Protein AF-X1TJB2-F1 (afdb_monomer)

InterPro domains:
  IPR051085 Membrane-bound O-acyltransferase [PTHR13285] (2-138)

Solvent-accessible surface area (backbone atoms only — not comparable to full-atom values): 8276 Å² total; per-residue (Å²): 111,56,68,58,55,42,52,51,40,52,48,52,48,40,58,58,72,34,40,65,59,53,42,51,53,47,23,71,74,69,75,48,92,70,76,68,69,23,63,68,36,50,52,46,24,73,75,68,74,45,88,62,74,28,72,55,72,82,63,65,88,52,53,68,53,42,38,53,45,52,42,47,36,48,51,33,38,73,71,66,65,23,81,80,73,93,47,70,65,62,46,49,47,67,61,63,41,58,76,49,62,76,80,42,74,90,72,54,48,60,67,50,56,60,57,75,75,46,81,91,79,83,53,75,64,59,52,53,50,51,51,50,52,52,56,61,72,75,107

pLDDT: mean 84.91, std 7.72, range [53.59, 96.31]

Sequence (139 aa):
MVALSVTINLGVLSYFKYAYFFTDLFNQTFRADLEVVNFLALWSNNVSGSHFDASVIFLPVGISFFTFQTISYAVDVYRGKCKPVRNIIDFGFYVSFFPQLVAGPIVRASEFVPQLYAKYSLTREEFGFALWMIMKGLF

Secondary structure (DSSP, 8-state):
-HHHHHHHHHHHHIIIIIHHHHHHHHHHHHT--PPP--HHHHHHHHHH------SS----TTHHHHHHHHHHHHHHHHTTSSPPPSSHHHHHHHHT-HHHHHH-----HHHHHHHHHSPP---HHHHHHHHHHHHHHH-

Radius of gyration: 20.38 Å; Cα contacts (8 Å, |Δi|>4): 103; chains: 1; bounding box: 41×36×58 Å

Structure (mmCIF, N/CA/C/O backbone):
data_AF-X1TJB2-F1
#
_entry.id   AF-X1TJB2-F1
#
loop_
_atom_site.group_PDB
_atom_site.id
_atom_site.type_symbol
_atom_site.label_atom_id
_atom_site.label_alt_id
_atom_site.label_comp_id
_atom_site.label_asym_id
_atom_site.label_entity_id
_atom_site.label_seq_id
_atom_site.pdbx_PDB_ins_code
_atom_site.Cartn_x
_atom_site.Cartn_y
_atom_site.Cartn_z
_atom_site.occupancy
_atom_site.B_iso_or_equiv
_atom_site.auth_seq_id
_atom_site.auth_comp_id
_atom_site.auth_asym_id
_atom_site.auth_atom_id
_atom_site.pdbx_PDB_model_num
ATOM 1 N N . MET A 1 1 ? -14.457 -0.169 -12.463 1.00 78.25 1 MET A N 1
ATOM 2 C CA . MET A 1 1 ? -13.444 0.646 -11.750 1.00 78.25 1 MET A CA 1
ATOM 3 C C . MET A 1 1 ? -12.472 -0.190 -10.918 1.00 78.25 1 MET A C 1
ATOM 5 O O . MET A 1 1 ? -11.281 0.057 -11.024 1.00 78.25 1 MET A O 1
ATOM 9 N N . VAL A 1 2 ? -12.907 -1.209 -10.162 1.00 85.12 2 VAL A N 1
ATOM 10 C CA . VAL A 1 2 ? -11.970 -2.035 -9.365 1.00 85.12 2 VAL A CA 1
ATOM 11 C C . VAL A 1 2 ? -10.949 -2.794 -10.200 1.00 85.12 2 VAL A C 1
ATOM 13 O O . VAL A 1 2 ? -9.780 -2.759 -9.854 1.00 85.12 2 VAL A O 1
ATOM 16 N N . ALA A 1 3 ? -11.350 -3.407 -11.319 1.00 85.31 3 ALA A N 1
ATOM 17 C CA . ALA A 1 3 ? -10.402 -4.091 -12.201 1.00 85.31 3 ALA A CA 1
ATOM 18 C C . ALA A 1 3 ? -9.245 -3.167 -12.622 1.00 85.31 3 ALA A C 1
ATOM 20 O O . ALA A 1 3 ? -8.093 -3.547 -12.493 1.00 85.31 3 ALA A O 1
ATOM 21 N N . LEU A 1 4 ? -9.545 -1.917 -12.997 1.00 88.06 4 LEU A N 1
ATOM 22 C CA . LEU A 1 4 ? -8.534 -0.904 -13.311 1.00 88.06 4 LEU A CA 1
ATOM 23 C C . LEU A 1 4 ? -7.617 -0.613 -12.110 1.00 88.06 4 LEU A C 1
ATOM 25 O O . LEU A 1 4 ? -6.402 -0.596 -12.265 1.00 88.06 4 LEU A O 1
ATOM 29 N N . SER A 1 5 ? -8.184 -0.424 -10.913 1.00 87.44 5 SER A N 1
ATOM 30 C CA . SER A 1 5 ? -7.406 -0.193 -9.687 1.00 87.44 5 SER A CA 1
ATOM 31 C C . SER A 1 5 ? -6.468 -1.362 -9.373 1.00 87.44 5 SER A C 1
ATOM 33 O O . SER A 1 5 ? -5.300 -1.142 -9.051 1.00 87.44 5 SER A O 1
ATOM 35 N N . VAL A 1 6 ? -6.947 -2.598 -9.522 1.00 89.69 6 VAL A N 1
ATOM 36 C CA . VAL A 1 6 ? -6.142 -3.808 -9.324 1.00 89.69 6 VAL A CA 1
ATOM 37 C C . VAL A 1 6 ? -5.039 -3.896 -10.374 1.00 89.69 6 VAL A C 1
ATOM 39 O O . VAL A 1 6 ? -3.885 -4.096 -10.006 1.00 89.69 6 VAL A O 1
ATOM 42 N N . THR A 1 7 ? -5.353 -3.675 -11.652 1.00 92.06 7 THR A N 1
ATOM 43 C CA . THR A 1 7 ? -4.363 -3.689 -12.738 1.00 92.06 7 THR A CA 1
ATOM 44 C C . THR A 1 7 ? -3.266 -2.649 -12.519 1.00 92.06 7 THR A C 1
ATOM 46 O O . THR A 1 7 ? -2.092 -2.976 -12.662 1.00 92.06 7 THR A O 1
ATOM 49 N N . ILE A 1 8 ? -3.617 -1.425 -12.113 1.00 89.81 8 ILE A N 1
ATOM 50 C CA . ILE A 1 8 ? -2.636 -0.371 -11.813 1.00 89.81 8 ILE A CA 1
ATOM 51 C C . ILE A 1 8 ? -1.730 -0.793 -10.651 1.00 89.81 8 ILE A C 1
ATOM 53 O O . ILE A 1 8 ? -0.511 -0.710 -10.762 1.00 89.81 8 ILE A O 1
ATOM 57 N N . ASN A 1 9 ? -2.308 -1.292 -9.556 1.00 88.62 9 ASN A N 1
ATOM 58 C CA . ASN A 1 9 ? -1.551 -1.740 -8.386 1.00 88.62 9 ASN A CA 1
ATOM 59 C C . ASN A 1 9 ? -0.597 -2.900 -8.722 1.00 88.62 9 ASN A C 1
ATOM 61 O O . ASN A 1 9 ? 0.571 -2.880 -8.332 1.00 88.62 9 ASN A O 1
ATOM 65 N N . LEU A 1 10 ? -1.062 -3.882 -9.496 1.00 90.12 10 LEU A N 1
ATOM 66 C CA . LEU A 1 10 ? -0.220 -4.975 -9.983 1.00 90.12 10 LEU A CA 1
ATOM 67 C C . LEU A 1 10 ? 0.872 -4.479 -10.936 1.00 90.12 10 LEU A C 1
ATOM 69 O O . LEU A 1 10 ? 1.992 -4.982 -10.875 1.00 90.12 10 LEU A O 1
ATOM 73 N N . GLY A 1 11 ? 0.583 -3.481 -11.773 1.00 89.19 11 GLY A N 1
ATOM 74 C CA . GLY A 1 11 ? 1.571 -2.832 -12.635 1.00 89.19 11 GLY A CA 1
ATOM 75 C C . GLY A 1 11 ? 2.685 -2.158 -11.833 1.00 89.19 11 GLY A C 1
ATOM 76 O O . GLY A 1 11 ? 3.859 -2.397 -12.105 1.00 89.19 11 GLY A O 1
ATOM 77 N N . VAL A 1 12 ? 2.334 -1.404 -10.786 1.00 86.88 12 VAL A N 1
ATOM 78 C CA . VAL A 1 12 ? 3.302 -0.788 -9.857 1.00 86.88 12 VAL A CA 1
ATOM 79 C C . VAL A 1 12 ? 4.174 -1.855 -9.196 1.00 86.88 12 VAL A C 1
ATOM 81 O O . VAL A 1 12 ? 5.397 -1.726 -9.174 1.00 86.88 12 VAL A O 1
ATOM 84 N N . LEU A 1 13 ? 3.571 -2.940 -8.705 1.00 87.25 13 LEU A N 1
ATOM 85 C CA . LEU A 1 13 ? 4.318 -4.042 -8.097 1.00 87.25 13 LEU A CA 1
ATOM 86 C C . LEU A 1 13 ? 5.243 -4.733 -9.106 1.00 87.25 13 LEU A C 1
ATOM 88 O O . LEU A 1 13 ? 6.382 -5.051 -8.771 1.00 87.25 13 LEU A O 1
ATOM 92 N N . SER A 1 14 ? 4.769 -4.940 -10.333 1.00 86.62 14 SER A N 1
ATOM 93 C CA . SER A 1 14 ? 5.552 -5.545 -11.413 1.00 86.62 14 SER A CA 1
ATOM 94 C C . SER A 1 14 ? 6.762 -4.682 -11.760 1.00 86.62 14 SER A C 1
ATOM 96 O O . SER A 1 14 ? 7.873 -5.199 -11.808 1.00 86.62 14 SER A O 1
ATOM 98 N N . TYR A 1 15 ? 6.568 -3.369 -11.908 1.00 86.56 15 TYR A N 1
ATOM 99 C CA . TYR A 1 15 ? 7.638 -2.421 -12.210 1.00 86.56 15 TYR A CA 1
ATOM 100 C C . TYR A 1 15 ? 8.670 -2.322 -11.082 1.00 86.56 15 TYR A C 1
ATOM 102 O O . TYR A 1 15 ? 9.857 -2.510 -11.317 1.00 86.56 15 TYR A O 1
ATOM 110 N N . PHE A 1 16 ? 8.245 -2.063 -9.843 1.00 86.31 16 PHE A N 1
ATOM 111 C CA . PHE A 1 16 ? 9.204 -1.835 -8.761 1.00 86.31 16 PHE A CA 1
ATOM 112 C C . PHE A 1 16 ? 9.877 -3.123 -8.288 1.00 86.31 16 PHE A C 1
ATOM 114 O O . PHE A 1 16 ? 11.082 -3.127 -8.062 1.00 86.31 16 PHE A O 1
ATOM 121 N N . LYS A 1 17 ? 9.121 -4.214 -8.124 1.00 84.81 17 LYS A N 1
ATOM 122 C CA . LYS A 1 17 ? 9.625 -5.436 -7.480 1.00 84.81 17 LYS A CA 1
ATOM 123 C C . LYS A 1 17 ? 10.122 -6.491 -8.462 1.00 84.81 17 LYS A C 1
ATOM 125 O O . LYS A 1 17 ? 11.060 -7.209 -8.134 1.00 84.81 17 LYS A O 1
ATOM 130 N N . TYR A 1 18 ? 9.488 -6.616 -9.626 1.00 85.94 18 TYR A N 1
ATOM 131 C CA . TYR A 1 18 ? 9.738 -7.730 -10.544 1.00 85.94 18 TYR A CA 1
ATOM 132 C C . TYR A 1 18 ? 10.420 -7.321 -11.855 1.00 85.94 18 TYR A C 1
ATOM 134 O O . TYR A 1 18 ? 10.717 -8.207 -12.648 1.00 85.94 18 TYR A O 1
ATOM 142 N N . ALA A 1 19 ? 10.721 -6.036 -12.086 1.00 86.00 19 ALA A N 1
ATOM 143 C CA . ALA A 1 19 ? 11.381 -5.595 -13.319 1.00 86.00 19 ALA A CA 1
ATOM 144 C C . ALA A 1 19 ? 12.700 -6.337 -13.572 1.00 86.00 19 ALA A C 1
ATOM 146 O O . ALA A 1 19 ? 12.864 -6.909 -14.642 1.00 86.00 19 ALA A O 1
ATOM 147 N N . TYR A 1 20 ? 13.583 -6.420 -12.571 1.00 85.62 20 TYR A N 1
ATOM 148 C CA . TYR A 1 20 ? 14.839 -7.175 -12.676 1.00 85.62 20 TYR A CA 1
ATOM 149 C C . TYR A 1 20 ? 14.607 -8.654 -12.990 1.00 85.62 20 TYR A C 1
ATOM 151 O O . TYR A 1 20 ? 15.195 -9.179 -13.925 1.00 85.62 20 TYR A O 1
ATOM 159 N N . PHE A 1 21 ? 13.671 -9.300 -12.288 1.00 86.50 21 PHE A N 1
ATOM 160 C CA . PHE A 1 21 ? 13.321 -10.698 -12.540 1.00 86.50 21 PHE A CA 1
ATOM 161 C C . PHE A 1 21 ? 12.830 -10.935 -13.978 1.00 86.50 21 PHE A C 1
ATOM 163 O O . PHE A 1 21 ? 13.236 -11.905 -14.614 1.00 86.50 21 PHE A O 1
ATOM 170 N N . PHE A 1 22 ? 11.960 -10.065 -14.499 1.00 86.62 22 PHE A N 1
ATOM 171 C CA . PHE A 1 22 ? 11.440 -10.200 -15.861 1.00 86.62 22 PHE A CA 1
ATOM 172 C C . PHE A 1 22 ? 12.512 -9.941 -16.918 1.00 86.62 22 PHE A C 1
ATOM 174 O O . PHE A 1 22 ? 12.561 -10.669 -17.910 1.00 86.62 22 PHE A O 1
ATOM 181 N N . THR A 1 23 ? 13.374 -8.946 -16.705 1.00 85.75 23 THR A N 1
ATOM 182 C CA . THR A 1 23 ? 14.489 -8.655 -17.609 1.00 85.75 23 THR A CA 1
ATOM 183 C C . THR A 1 23 ? 15.499 -9.799 -17.619 1.00 85.75 23 THR A C 1
ATOM 185 O O . THR A 1 23 ? 15.872 -10.258 -18.694 1.00 85.75 23 THR A O 1
ATOM 188 N N . ASP A 1 24 ? 15.847 -10.355 -16.457 1.00 85.31 24 ASP A N 1
ATOM 189 C CA . ASP A 1 24 ? 16.733 -11.521 -16.359 1.00 85.31 24 ASP A CA 1
ATOM 190 C C . ASP A 1 24 ? 16.129 -12.757 -17.038 1.00 85.31 24 ASP A C 1
ATOM 192 O O . ASP A 1 24 ? 16.812 -13.453 -17.793 1.00 85.31 24 ASP A O 1
ATOM 196 N N . LEU A 1 25 ? 14.833 -13.018 -16.826 1.00 87.12 25 LEU A N 1
ATOM 197 C CA . LEU A 1 25 ? 14.118 -14.118 -17.478 1.00 87.12 25 LEU A CA 1
ATOM 198 C C . LEU A 1 25 ? 14.126 -13.967 -19.006 1.00 87.12 25 LEU A C 1
ATOM 200 O O . LEU A 1 25 ? 14.334 -14.943 -19.735 1.00 87.12 25 LEU A O 1
ATOM 204 N N . PHE A 1 26 ? 13.907 -12.747 -19.498 1.00 87.25 26 PHE A N 1
ATOM 205 C CA . PHE A 1 26 ? 13.926 -12.449 -20.924 1.00 87.25 26 PHE A CA 1
ATOM 206 C C . PHE A 1 26 ? 15.333 -12.608 -21.507 1.00 87.25 26 PHE A C 1
ATOM 208 O O . PHE A 1 26 ? 15.502 -13.295 -22.515 1.00 87.25 26 PHE A O 1
ATOM 215 N N . ASN A 1 27 ? 16.349 -12.063 -20.841 1.00 89.06 27 ASN A N 1
ATOM 216 C CA . ASN A 1 27 ? 17.746 -12.164 -21.256 1.00 89.06 27 ASN A CA 1
ATOM 217 C C . ASN A 1 27 ? 18.206 -13.627 -21.334 1.00 89.06 27 ASN A C 1
ATOM 219 O O . ASN A 1 27 ? 18.815 -14.026 -22.325 1.00 89.06 27 ASN A O 1
ATOM 223 N N . GLN A 1 28 ? 17.834 -14.464 -20.359 1.00 87.44 28 GLN A N 1
ATOM 224 C CA . GLN A 1 28 ? 18.147 -15.900 -20.376 1.00 87.44 28 GLN A CA 1
ATOM 225 C C . GLN A 1 28 ? 17.430 -16.654 -21.504 1.00 87.44 28 GLN A C 1
ATOM 227 O O . GLN A 1 28 ? 18.011 -17.550 -22.117 1.00 87.44 28 GLN A O 1
ATOM 232 N N . THR A 1 29 ? 16.179 -16.292 -21.796 1.00 91.50 29 THR A N 1
ATOM 233 C CA . THR A 1 29 ? 15.363 -16.981 -22.810 1.00 91.50 29 THR A CA 1
ATOM 234 C C . TH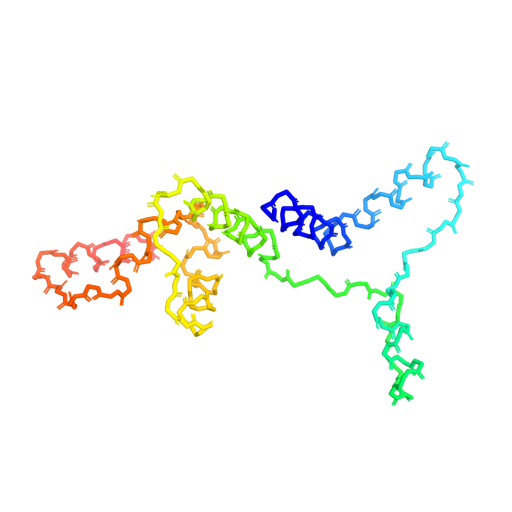R A 1 29 ? 15.767 -16.592 -24.232 1.00 91.50 29 THR A C 1
ATOM 236 O O . THR A 1 29 ? 15.843 -17.447 -25.114 1.00 91.50 29 THR A O 1
ATOM 239 N N . PHE A 1 30 ? 16.045 -15.309 -24.460 1.00 88.06 30 PHE A N 1
ATOM 240 C CA . PHE A 1 30 ? 16.280 -14.746 -25.791 1.00 88.06 30 PHE A CA 1
ATOM 241 C C . PHE A 1 30 ? 17.755 -14.434 -26.078 1.00 88.06 30 PHE A C 1
ATOM 243 O O . PHE A 1 30 ? 18.060 -13.987 -27.181 1.00 88.06 30 PHE A O 1
ATOM 250 N N . ARG A 1 31 ? 18.668 -14.693 -25.125 1.00 81.81 31 ARG A N 1
ATOM 251 C CA . ARG A 1 31 ? 20.093 -14.306 -25.190 1.00 81.81 31 ARG A CA 1
ATOM 252 C C . ARG A 1 31 ? 20.264 -12.834 -25.579 1.00 81.81 31 ARG A C 1
ATOM 254 O O . ARG A 1 31 ? 21.032 -12.506 -26.478 1.00 81.81 31 ARG A O 1
ATOM 261 N N . ALA A 1 32 ? 19.478 -11.981 -24.934 1.00 80.06 32 ALA A N 1
ATOM 262 C CA . ALA A 1 32 ? 19.524 -10.536 -25.096 1.00 80.06 32 ALA A CA 1
ATOM 263 C C . ALA A 1 32 ? 20.269 -9.898 -23.915 1.00 80.06 32 ALA A C 1
ATOM 265 O O . ALA A 1 32 ? 20.270 -10.457 -22.821 1.00 80.06 32 ALA A O 1
ATOM 266 N N . ASP A 1 33 ? 20.845 -8.718 -24.136 1.00 76.75 33 ASP A N 1
ATOM 267 C CA . ASP A 1 33 ? 21.530 -7.913 -23.117 1.00 76.75 33 ASP A CA 1
ATOM 268 C C . ASP A 1 33 ? 20.685 -6.675 -22.779 1.00 76.75 33 ASP A C 1
ATOM 270 O O . ASP A 1 33 ? 21.090 -5.533 -23.001 1.00 76.75 33 ASP A O 1
ATOM 274 N N . LEU A 1 34 ? 19.445 -6.886 -22.325 1.00 78.44 34 LEU A N 1
ATOM 275 C CA . LEU A 1 34 ? 18.607 -5.775 -21.877 1.00 78.44 34 LEU A CA 1
ATOM 276 C C . LEU A 1 34 ? 18.996 -5.378 -20.456 1.00 78.44 34 LEU A C 1
ATOM 278 O O . LEU A 1 34 ? 18.963 -6.200 -19.542 1.00 78.44 34 LEU A O 1
ATOM 282 N N . GLU A 1 35 ? 19.297 -4.101 -20.261 1.00 77.88 35 GLU A N 1
ATOM 283 C CA . GLU A 1 35 ? 19.467 -3.520 -18.934 1.00 77.88 35 GLU A CA 1
ATOM 284 C C . GLU A 1 35 ? 18.136 -2.960 -18.422 1.00 77.88 35 GLU A C 1
ATOM 286 O O . GLU A 1 35 ? 17.294 -2.469 -19.182 1.00 77.88 35 GLU A O 1
ATOM 291 N N . VAL A 1 36 ? 17.924 -3.040 -17.108 1.00 78.75 36 VAL A N 1
ATOM 292 C CA . VAL A 1 36 ? 16.747 -2.441 -16.475 1.00 78.75 36 VAL A CA 1
ATOM 293 C C . VAL A 1 36 ? 16.921 -0.933 -16.449 1.00 78.75 36 VAL A C 1
ATOM 295 O O . VAL A 1 36 ? 17.840 -0.413 -15.826 1.00 78.75 36 VAL A O 1
ATOM 298 N N . VAL A 1 37 ? 15.994 -0.227 -17.086 1.00 76.81 37 VAL A N 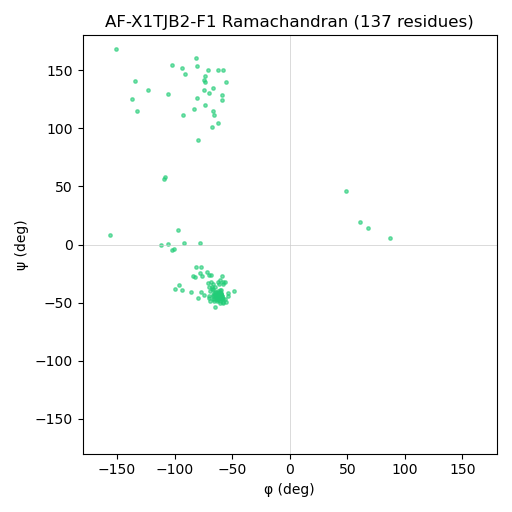1
ATOM 299 C CA . VAL A 1 37 ? 16.003 1.232 -17.131 1.00 76.81 37 VAL A CA 1
ATOM 300 C C . VAL A 1 37 ? 14.923 1.781 -16.213 1.00 76.81 37 VAL A C 1
ATOM 302 O O . VAL A 1 37 ? 13.749 1.409 -16.301 1.00 76.81 37 VAL A O 1
ATOM 305 N N . ASN A 1 38 ? 15.302 2.714 -15.344 1.00 81.25 38 ASN A N 1
ATOM 306 C CA . ASN A 1 38 ? 14.354 3.428 -14.508 1.00 81.25 38 ASN A CA 1
ATOM 307 C C . ASN A 1 38 ? 13.678 4.550 -15.316 1.00 81.25 38 ASN A C 1
ATOM 309 O O . ASN A 1 38 ? 14.143 5.692 -15.360 1.00 81.25 38 ASN A O 1
ATOM 313 N N . PHE A 1 39 ? 12.550 4.225 -15.953 1.00 78.19 39 PHE A N 1
ATOM 314 C CA . PHE A 1 39 ? 11.773 5.171 -16.764 1.00 78.19 39 PHE A CA 1
ATOM 315 C C . PHE A 1 39 ? 11.318 6.408 -15.975 1.00 78.19 39 PHE A C 1
ATOM 317 O O . PHE A 1 39 ? 11.253 7.500 -16.538 1.00 78.19 39 PHE A O 1
ATOM 324 N N . LEU A 1 40 ? 11.043 6.263 -14.672 1.00 77.81 40 LEU A N 1
ATOM 325 C CA . LEU A 1 40 ? 10.681 7.392 -13.805 1.00 77.81 40 LEU A CA 1
ATOM 326 C C . LEU A 1 40 ? 11.854 8.361 -13.624 1.00 77.81 40 LEU A C 1
ATOM 328 O O . LEU A 1 40 ? 11.661 9.573 -13.716 1.00 77.81 40 LEU A O 1
ATOM 332 N N . ALA A 1 41 ? 13.063 7.836 -13.408 1.00 76.88 41 ALA A N 1
ATOM 333 C CA . ALA A 1 41 ? 14.270 8.652 -13.299 1.00 76.88 41 ALA A CA 1
ATOM 334 C C . ALA A 1 41 ? 14.595 9.341 -14.632 1.00 76.88 41 ALA A C 1
ATOM 336 O O . ALA A 1 41 ? 14.873 10.536 -14.645 1.00 76.88 41 ALA A O 1
ATOM 337 N N . LEU A 1 42 ? 14.460 8.639 -15.764 1.00 79.25 42 LEU A N 1
ATOM 338 C CA . LEU A 1 42 ? 14.628 9.247 -17.088 1.00 79.25 42 LEU A CA 1
ATOM 339 C C . LEU A 1 42 ? 13.640 10.387 -17.335 1.00 79.25 42 LEU A C 1
ATOM 341 O O . LEU A 1 42 ? 14.039 11.455 -17.797 1.00 79.25 42 LEU A O 1
ATOM 345 N N . TRP A 1 43 ? 12.360 10.181 -17.025 1.00 81.25 43 TRP A N 1
ATOM 346 C CA . TRP A 1 43 ? 11.349 11.223 -17.173 1.00 81.25 43 TRP A CA 1
ATOM 347 C C . TRP A 1 43 ? 11.643 12.425 -16.262 1.00 81.25 43 TRP A C 1
ATOM 349 O O . TRP A 1 43 ? 11.632 13.563 -16.729 1.00 81.25 43 TRP A O 1
ATOM 359 N N . SER A 1 44 ? 12.005 12.180 -14.997 1.00 77.00 44 SER A N 1
ATOM 360 C CA . SER A 1 44 ? 12.399 13.228 -14.044 1.00 77.00 44 SER A CA 1
ATOM 361 C C . SER A 1 44 ? 13.620 14.021 -14.515 1.00 77.00 44 SER A C 1
ATOM 363 O O . SER A 1 44 ? 13.627 15.249 -14.437 1.00 77.00 44 SER A O 1
ATOM 365 N N . ASN A 1 45 ? 14.639 13.343 -15.041 1.00 83.06 45 ASN A N 1
ATOM 366 C CA . ASN A 1 45 ? 15.850 13.988 -15.539 1.00 83.06 45 ASN A CA 1
ATOM 367 C C . ASN A 1 45 ? 15.549 14.873 -16.757 1.00 83.06 45 ASN A C 1
ATOM 369 O O . ASN A 1 45 ? 16.027 16.003 -16.829 1.00 83.06 45 ASN A O 1
ATOM 373 N N . ASN A 1 46 ? 14.693 14.4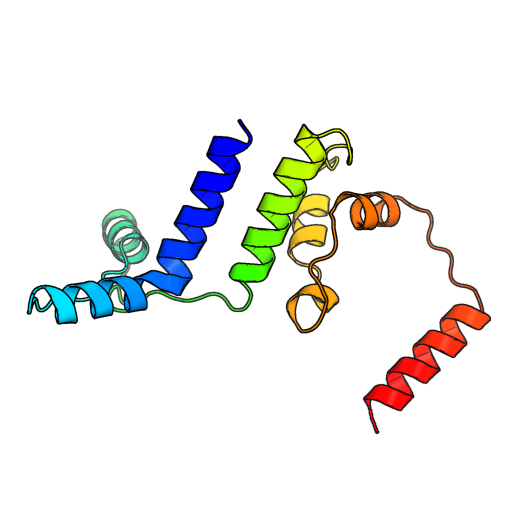02 -17.672 1.00 81.50 46 ASN A N 1
ATOM 374 C CA . ASN A 1 46 ? 14.278 15.169 -18.851 1.00 81.50 46 ASN A CA 1
ATOM 375 C C . ASN A 1 46 ? 13.425 16.398 -18.499 1.00 81.50 46 ASN A C 1
ATOM 377 O O . ASN A 1 46 ? 13.545 17.428 -19.155 1.00 81.50 46 ASN A O 1
ATOM 381 N N . VAL A 1 47 ? 12.564 16.308 -17.480 1.00 83.44 47 VAL A N 1
ATOM 382 C CA . VAL A 1 47 ? 11.660 17.408 -17.099 1.00 83.44 47 VAL A CA 1
ATOM 383 C C . VAL A 1 47 ? 12.326 18.406 -16.146 1.00 83.44 47 VAL A C 1
ATOM 385 O O . VAL A 1 47 ? 12.131 19.610 -16.283 1.00 83.44 47 VAL A O 1
ATOM 388 N N . SER A 1 48 ? 13.104 17.925 -15.175 1.00 77.62 48 SER A N 1
ATOM 389 C CA . SER A 1 48 ? 13.664 18.742 -14.089 1.00 77.62 48 SER A CA 1
ATOM 390 C C . SER A 1 48 ? 15.135 19.125 -14.298 1.00 77.62 48 SER A C 1
ATOM 392 O O . SER A 1 48 ? 15.691 19.816 -13.444 1.00 77.62 48 SER A O 1
ATOM 394 N N . GLY A 1 49 ? 15.794 18.647 -15.362 1.00 74.56 49 GLY A N 1
ATOM 395 C CA . GLY A 1 49 ? 17.241 18.824 -15.563 1.00 74.56 49 GLY A CA 1
ATOM 396 C C . GLY A 1 49 ? 18.089 18.187 -14.455 1.00 74.56 49 GLY A C 1
ATOM 397 O O . GLY A 1 49 ? 19.229 18.581 -14.233 1.00 74.56 49 GLY A O 1
ATOM 398 N N . SER A 1 50 ? 17.506 17.246 -13.709 1.00 74.00 50 SER A N 1
ATOM 399 C CA . SER A 1 50 ? 18.173 16.542 -12.617 1.00 74.00 50 SER A CA 1
ATOM 400 C C . SER A 1 50 ? 19.057 15.417 -13.162 1.00 74.00 50 SER A C 1
ATOM 402 O O . SER A 1 50 ? 18.821 14.894 -14.248 1.00 74.00 50 SER A O 1
ATOM 404 N N . HIS A 1 51 ? 20.097 15.055 -12.410 1.00 72.19 51 HIS A N 1
ATOM 405 C CA . HIS A 1 51 ? 21.013 13.961 -12.742 1.00 72.19 51 HIS A CA 1
ATOM 406 C C . HIS A 1 51 ? 20.804 12.784 -11.784 1.00 72.19 51 HIS A C 1
ATOM 408 O O . HIS A 1 51 ? 21.729 12.372 -11.086 1.00 72.19 51 HIS A O 1
ATOM 414 N N . PHE A 1 52 ? 19.576 12.267 -11.696 1.00 71.38 52 PHE A N 1
ATOM 415 C CA . PHE A 1 52 ? 19.347 11.031 -10.950 1.00 71.38 52 PHE A CA 1
ATOM 416 C C . PHE A 1 52 ? 19.890 9.839 -11.728 1.00 71.38 52 PHE A C 1
ATOM 418 O O . PHE A 1 52 ? 19.725 9.754 -12.947 1.00 71.38 52 PHE A O 1
ATOM 425 N N . ASP A 1 53 ? 20.512 8.907 -11.013 1.00 72.75 53 ASP A N 1
ATOM 426 C CA . ASP A 1 53 ? 20.958 7.655 -11.600 1.00 72.75 53 ASP A CA 1
ATOM 427 C C . ASP A 1 53 ? 19.737 6.835 -12.044 1.00 72.75 53 ASP A C 1
ATOM 429 O O . ASP A 1 53 ? 18.917 6.403 -11.231 1.00 72.75 53 ASP A O 1
ATOM 433 N N . ALA A 1 54 ? 19.582 6.683 -13.359 1.00 74.38 54 ALA A N 1
ATOM 434 C CA . ALA A 1 54 ? 18.474 5.958 -13.967 1.00 74.38 54 ALA A CA 1
ATOM 435 C C . ALA A 1 54 ? 18.792 4.472 -14.206 1.00 74.38 54 ALA A C 1
ATOM 437 O O . ALA A 1 54 ? 17.939 3.753 -14.731 1.00 74.38 54 ALA A O 1
ATOM 438 N N . SER A 1 55 ? 19.989 4.012 -13.825 1.00 67.88 55 SER A N 1
ATOM 439 C CA . SER A 1 55 ? 20.401 2.610 -13.966 1.00 67.88 55 SER A CA 1
ATOM 440 C C . SER A 1 55 ? 19.783 1.694 -12.903 1.00 67.88 55 SER A C 1
ATOM 442 O O . SER A 1 55 ? 19.690 0.483 -13.096 1.00 67.88 55 SER A O 1
ATOM 444 N N . VAL A 1 56 ? 19.307 2.261 -11.786 1.00 76.56 56 VAL A N 1
ATOM 445 C CA . VAL A 1 56 ? 18.727 1.492 -10.680 1.00 76.56 56 VAL A CA 1
ATOM 446 C C . VAL A 1 56 ? 17.304 1.945 -10.367 1.00 76.56 56 VAL A C 1
ATOM 448 O O . VAL A 1 56 ? 17.009 3.135 -10.223 1.00 76.56 56 VAL A O 1
ATOM 451 N N . ILE A 1 57 ? 16.393 0.981 -10.230 1.00 80.38 57 ILE A N 1
ATOM 452 C CA . ILE A 1 57 ? 15.047 1.220 -9.709 1.00 80.38 57 ILE A CA 1
ATOM 453 C C . ILE A 1 57 ? 15.114 1.200 -8.181 1.00 80.38 57 ILE A C 1
ATOM 455 O O . ILE A 1 57 ? 15.411 0.175 -7.571 1.00 80.38 57 ILE A O 1
ATOM 459 N N . PHE A 1 58 ? 14.806 2.335 -7.552 1.00 79.75 58 PHE A N 1
ATOM 460 C CA . PHE A 1 58 ? 14.676 2.406 -6.099 1.00 79.75 58 PHE A CA 1
ATOM 461 C C . PHE A 1 58 ? 13.465 1.584 -5.645 1.00 79.75 58 PHE A C 1
ATOM 463 O O . PHE A 1 58 ? 12.325 1.918 -5.973 1.00 79.75 58 PHE A O 1
ATOM 470 N N . LEU A 1 59 ? 13.709 0.515 -4.886 1.00 80.75 59 LEU A N 1
ATOM 471 C CA . LEU A 1 59 ? 12.664 -0.345 -4.341 1.00 80.75 59 LEU A CA 1
ATOM 472 C C . LEU A 1 59 ? 12.269 0.133 -2.933 1.00 80.75 59 LEU A C 1
ATOM 474 O O . LEU A 1 59 ? 13.052 -0.036 -1.996 1.00 80.75 59 LEU A O 1
ATOM 478 N N . PRO A 1 60 ? 11.054 0.674 -2.733 1.00 78.88 60 PRO A N 1
ATOM 479 C CA . PRO A 1 60 ? 10.599 1.008 -1.396 1.00 78.88 60 PRO A CA 1
ATOM 480 C C . PRO A 1 60 ? 10.327 -0.265 -0.590 1.00 78.88 60 PRO A C 1
ATOM 482 O O . PRO A 1 60 ? 9.613 -1.179 -1.025 1.00 78.88 60 PRO A O 1
ATOM 485 N N . VAL A 1 61 ? 10.881 -0.307 0.621 1.00 80.00 61 VAL A N 1
ATOM 486 C CA . VAL A 1 61 ? 10.622 -1.381 1.581 1.00 80.00 61 VAL A CA 1
ATOM 487 C C . VAL A 1 61 ? 9.118 -1.434 1.860 1.00 80.00 61 VAL A C 1
ATOM 489 O O . VAL A 1 61 ? 8.489 -0.417 2.139 1.00 80.00 61 VAL A O 1
ATOM 492 N N . GLY A 1 62 ? 8.525 -2.623 1.745 1.00 80.06 62 GLY A N 1
ATOM 493 C CA . GLY A 1 62 ? 7.099 -2.824 2.009 1.00 80.06 62 GLY A CA 1
ATOM 494 C C . GLY A 1 62 ? 6.154 -2.578 0.826 1.00 80.06 62 GLY A C 1
ATOM 495 O O . GLY A 1 62 ? 4.948 -2.716 1.015 1.00 80.06 62 GLY A O 1
ATOM 496 N N . ILE A 1 63 ? 6.645 -2.307 -0.398 1.00 85.12 63 ILE A N 1
ATOM 497 C CA . ILE A 1 63 ? 5.786 -2.066 -1.584 1.00 85.12 63 ILE A CA 1
ATOM 498 C C . ILE A 1 63 ? 4.692 -3.123 -1.772 1.00 85.12 63 ILE A C 1
ATOM 500 O O . ILE A 1 63 ? 3.547 -2.793 -2.052 1.00 85.12 63 ILE A O 1
ATOM 504 N N . SER A 1 64 ? 5.009 -4.397 -1.531 1.00 86.31 64 SER A N 1
ATOM 505 C CA . SER A 1 64 ? 4.032 -5.485 -1.634 1.00 86.31 64 SER A CA 1
ATOM 506 C C . SER A 1 64 ? 2.878 -5.342 -0.644 1.00 86.31 64 SER A C 1
ATOM 508 O O . SER A 1 64 ? 1.732 -5.559 -1.026 1.00 86.31 64 SER A O 1
ATOM 510 N N . PHE A 1 65 ? 3.157 -4.950 0.601 1.00 86.38 65 PHE A N 1
ATOM 511 C CA . PHE A 1 65 ? 2.124 -4.760 1.618 1.00 86.38 65 PHE A CA 1
ATOM 512 C C . PHE A 1 65 ? 1.198 -3.607 1.240 1.00 86.38 65 PHE A C 1
ATOM 514 O O . PHE A 1 65 ? -0.015 -3.805 1.189 1.00 86.38 65 PHE A O 1
ATOM 521 N N . PHE A 1 66 ? 1.769 -2.461 0.858 1.00 87.06 66 PHE A N 1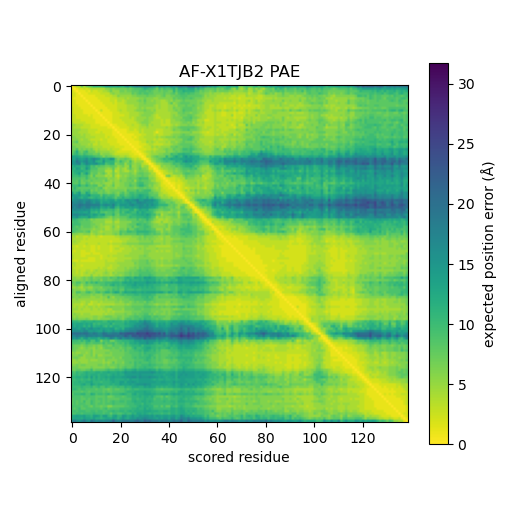
ATOM 522 C CA . PHE A 1 66 ? 1.010 -1.298 0.399 1.00 87.06 66 PHE A CA 1
ATOM 523 C C . PHE A 1 66 ? 0.098 -1.632 -0.787 1.00 87.06 66 PHE A C 1
ATOM 525 O O . PHE A 1 66 ? -1.092 -1.299 -0.788 1.00 87.06 66 PHE A O 1
ATOM 532 N N . THR A 1 67 ? 0.637 -2.333 -1.790 1.00 89.38 67 THR A N 1
ATOM 533 C CA . THR A 1 67 ? -0.121 -2.746 -2.974 1.00 89.38 67 THR A CA 1
ATOM 534 C C . THR A 1 67 ? -1.251 -3.705 -2.602 1.00 89.38 67 THR A C 1
ATOM 536 O O . THR A 1 67 ? -2.392 -3.498 -3.019 1.00 89.38 67 THR A O 1
ATOM 539 N N . PHE A 1 68 ? -0.981 -4.742 -1.805 1.00 88.19 68 PHE A N 1
ATOM 540 C CA . PHE A 1 68 ? -2.009 -5.721 -1.451 1.00 88.19 68 PHE A CA 1
ATOM 541 C C . PHE A 1 68 ? -3.081 -5.149 -0.520 1.00 88.19 68 PHE A C 1
ATOM 543 O O . PHE A 1 68 ? -4.256 -5.465 -0.710 1.00 88.19 68 PHE A O 1
ATOM 550 N N . GLN A 1 69 ? -2.730 -4.271 0.422 1.00 89.50 69 GLN A N 1
ATOM 551 C CA . GLN A 1 69 ? -3.709 -3.537 1.233 1.00 89.50 69 GLN A CA 1
ATOM 552 C C . GLN A 1 69 ? -4.586 -2.632 0.364 1.00 89.50 69 GLN A C 1
ATOM 554 O O . GLN A 1 69 ? -5.806 -2.637 0.514 1.00 89.50 69 GLN A O 1
ATOM 559 N N . THR A 1 70 ? -3.995 -1.912 -0.595 1.00 90.50 70 THR A N 1
ATOM 560 C CA . THR A 1 70 ? -4.744 -1.041 -1.516 1.00 90.50 70 THR A CA 1
ATOM 561 C C . THR A 1 70 ? -5.702 -1.842 -2.402 1.00 90.50 70 THR A C 1
ATOM 563 O O . THR A 1 70 ? -6.866 -1.465 -2.555 1.00 90.50 70 THR A O 1
ATOM 566 N N . ILE A 1 71 ? -5.252 -2.983 -2.938 1.00 90.69 71 ILE A N 1
ATOM 567 C CA . ILE A 1 71 ? -6.102 -3.917 -3.694 1.00 90.69 71 ILE A CA 1
ATOM 568 C C . ILE A 1 71 ? -7.237 -4.447 -2.811 1.00 90.69 71 ILE A C 1
ATOM 570 O O . ILE A 1 71 ? -8.399 -4.416 -3.219 1.00 90.69 71 ILE A O 1
ATOM 574 N N . SER A 1 72 ? -6.908 -4.913 -1.604 1.00 89.06 72 SER A N 1
ATOM 575 C CA . SER A 1 72 ? -7.872 -5.454 -0.642 1.00 89.06 72 SER A CA 1
ATOM 576 C C . SER A 1 72 ? -8.948 -4.421 -0.300 1.00 89.06 72 SER A C 1
ATOM 578 O O . SER A 1 72 ? -10.137 -4.706 -0.421 1.00 89.06 72 SER A O 1
ATOM 580 N N . TYR A 1 73 ? -8.542 -3.182 -0.006 1.00 90.44 73 TYR A N 1
ATOM 581 C CA . TYR A 1 73 ? -9.442 -2.056 0.236 1.00 90.44 73 TYR A CA 1
ATOM 582 C C . TYR A 1 73 ? -10.377 -1.790 -0.950 1.00 90.44 73 TYR A C 1
ATOM 584 O O . TYR A 1 73 ? -11.594 -1.726 -0.771 1.00 90.44 73 TYR A O 1
ATOM 592 N N . ALA A 1 74 ? -9.837 -1.680 -2.169 1.00 90.75 74 ALA A N 1
ATOM 593 C CA . ALA A 1 74 ? -10.644 -1.421 -3.362 1.00 90.75 74 ALA A CA 1
ATOM 594 C C . ALA A 1 74 ? -11.684 -2.530 -3.608 1.00 90.75 74 ALA A C 1
ATOM 596 O O . ALA A 1 74 ? -12.829 -2.247 -3.975 1.00 90.75 74 ALA A O 1
ATOM 597 N N . VAL A 1 75 ? -11.305 -3.791 -3.374 1.00 90.31 75 VAL A N 1
ATOM 598 C CA . VAL A 1 75 ? -12.197 -4.950 -3.506 1.00 90.31 75 VAL A CA 1
ATOM 599 C C . VAL A 1 75 ? -13.257 -4.975 -2.402 1.00 90.31 75 VAL A C 1
ATOM 601 O O . VAL A 1 75 ? -14.427 -5.212 -2.704 1.00 90.31 75 VAL A O 1
ATOM 604 N N . ASP A 1 76 ? -12.889 -4.719 -1.147 1.00 89.50 76 ASP A N 1
ATOM 605 C CA . ASP A 1 76 ? -13.818 -4.739 -0.011 1.00 89.50 76 ASP A CA 1
ATOM 606 C C . ASP A 1 76 ? -14.851 -3.608 -0.087 1.00 89.50 76 ASP A C 1
ATOM 608 O O . ASP A 1 76 ? -16.030 -3.842 0.196 1.00 89.50 76 ASP A O 1
ATOM 612 N N . VAL A 1 77 ? -14.448 -2.414 -0.535 1.00 90.75 77 VAL A N 1
ATOM 613 C CA . VAL A 1 77 ? -15.371 -1.297 -0.798 1.00 90.75 77 VAL A CA 1
ATOM 614 C C . VAL A 1 77 ? -16.344 -1.647 -1.921 1.00 90.75 77 VAL A C 1
ATOM 616 O O . VAL A 1 77 ? -17.550 -1.448 -1.787 1.00 90.75 77 VAL A O 1
ATOM 619 N N . TYR A 1 78 ? -15.852 -2.230 -3.014 1.00 89.56 78 TYR A N 1
ATOM 620 C CA . TYR A 1 78 ? -16.706 -2.633 -4.133 1.00 89.56 78 TYR A CA 1
ATOM 621 C C . TYR A 1 78 ? -17.672 -3.765 -3.792 1.00 89.56 78 TYR A C 1
ATOM 623 O O . TYR A 1 78 ? -18.802 -3.775 -4.272 1.00 89.56 78 TYR A O 1
ATOM 631 N N . ARG A 1 79 ? -17.258 -4.699 -2.931 1.00 89.62 79 ARG A N 1
ATOM 632 C CA . ARG A 1 79 ? -18.122 -5.770 -2.415 1.00 89.62 79 ARG A CA 1
ATOM 633 C C . ARG A 1 79 ? -19.066 -5.299 -1.303 1.00 89.62 79 ARG A C 1
ATOM 635 O O . ARG A 1 79 ? -19.789 -6.126 -0.756 1.00 89.62 79 ARG A O 1
ATOM 642 N N . GLY A 1 80 ? -19.039 -4.016 -0.932 1.00 87.75 80 GLY A N 1
ATOM 643 C CA . GLY A 1 80 ? -19.869 -3.457 0.137 1.00 87.75 80 GLY A CA 1
ATOM 644 C C . GLY A 1 80 ? -19.518 -3.963 1.540 1.00 87.75 80 GLY A C 1
ATOM 645 O O . GLY A 1 80 ? -20.303 -3.778 2.465 1.00 87.75 80 GLY A O 1
ATOM 646 N N . LYS A 1 81 ? -18.353 -4.600 1.720 1.00 87.00 81 LYS A N 1
ATOM 647 C CA . LYS A 1 81 ? -17.888 -5.110 3.022 1.00 87.00 81 LYS A CA 1
ATOM 648 C C . LYS A 1 81 ? -17.327 -4.011 3.918 1.00 87.00 81 LYS A C 1
ATOM 650 O O . LYS A 1 81 ? -17.303 -4.164 5.134 1.00 87.00 81 LYS A O 1
ATOM 655 N N . CYS A 1 82 ? -16.857 -2.922 3.318 1.00 86.81 82 CYS A N 1
ATOM 656 C CA . CYS A 1 82 ? -16.311 -1.767 4.015 1.00 86.81 82 CYS A CA 1
ATOM 657 C C . CYS A 1 82 ? -16.891 -0.485 3.416 1.00 86.81 82 CYS A C 1
ATOM 659 O O . CYS A 1 82 ? -17.033 -0.371 2.198 1.00 86.81 82 CYS A O 1
ATOM 661 N N . LYS A 1 83 ? -17.194 0.503 4.263 1.00 87.88 83 LYS A N 1
ATOM 662 C CA . LYS A 1 83 ? -17.492 1.855 3.779 1.00 87.88 83 LYS A CA 1
ATOM 663 C C . LYS A 1 83 ? -16.190 2.526 3.323 1.00 87.88 83 LYS A C 1
ATOM 665 O O . LYS A 1 83 ? -15.158 2.289 3.953 1.00 87.88 83 LYS A O 1
ATOM 670 N N . PRO A 1 84 ? -16.219 3.362 2.271 1.00 88.75 84 PRO A N 1
ATOM 671 C CA . PRO A 1 84 ? -15.064 4.168 1.905 1.00 88.75 84 PRO A CA 1
ATOM 672 C C . PRO A 1 84 ? -14.593 5.022 3.087 1.00 88.75 84 PRO A C 1
ATOM 674 O O . PRO A 1 84 ? -15.420 5.568 3.826 1.00 88.75 84 PRO A O 1
ATOM 677 N N . VAL A 1 85 ? -13.277 5.142 3.261 1.00 90.44 85 VAL A N 1
ATOM 678 C CA . VAL A 1 85 ? -12.690 6.055 4.252 1.00 90.44 85 VAL A CA 1
ATOM 679 C C . VAL A 1 85 ? -13.048 7.505 3.932 1.00 90.44 85 VAL A C 1
ATOM 681 O O . VAL A 1 85 ? -13.264 7.870 2.775 1.00 90.44 85 VAL A O 1
ATOM 684 N N . ARG A 1 86 ? -13.142 8.337 4.973 1.00 88.81 86 ARG A N 1
ATOM 685 C CA . ARG A 1 86 ? -13.685 9.701 4.861 1.00 88.81 86 ARG A CA 1
ATOM 686 C C . ARG A 1 86 ? -12.717 10.693 4.224 1.00 88.81 86 ARG A C 1
ATOM 688 O O . ARG A 1 86 ? -13.158 11.691 3.664 1.00 88.81 86 ARG A O 1
ATOM 695 N N . ASN A 1 87 ? -11.416 10.452 4.348 1.00 91.50 87 ASN A N 1
ATOM 696 C CA . ASN A 1 87 ? -10.372 11.351 3.872 1.00 91.50 87 ASN A CA 1
ATOM 697 C C . ASN A 1 87 ? -9.102 10.563 3.487 1.00 91.50 87 ASN A C 1
ATOM 699 O O . ASN A 1 87 ? -8.963 9.373 3.781 1.00 91.50 87 ASN A O 1
ATOM 703 N N . ILE A 1 88 ? -8.173 11.238 2.807 1.00 90.44 88 ILE A N 1
ATOM 704 C CA . ILE A 1 88 ? -6.911 10.638 2.348 1.00 90.44 88 ILE A CA 1
ATOM 705 C C . ILE A 1 88 ? -5.925 10.363 3.491 1.00 90.44 88 ILE A C 1
ATOM 707 O O . ILE A 1 88 ? -5.070 9.496 3.357 1.00 90.44 88 ILE A O 1
ATOM 711 N N . ILE A 1 89 ? -6.049 11.072 4.615 1.00 92.25 89 ILE A N 1
ATOM 712 C CA . ILE A 1 89 ? -5.170 10.905 5.779 1.00 92.25 89 ILE A CA 1
ATOM 713 C C . ILE A 1 89 ? -5.457 9.560 6.449 1.00 92.25 89 ILE A C 1
ATOM 715 O O . ILE A 1 89 ? -4.534 8.794 6.697 1.00 92.25 89 ILE A O 1
ATOM 719 N N . ASP A 1 90 ? -6.730 9.227 6.645 1.00 91.00 90 ASP A N 1
ATOM 720 C CA . ASP A 1 90 ? -7.202 7.952 7.182 1.00 91.00 90 ASP A CA 1
ATOM 721 C C . ASP A 1 90 ? -6.802 6.790 6.263 1.00 91.00 90 ASP A C 1
ATOM 723 O O . ASP A 1 90 ? -6.365 5.736 6.729 1.00 91.00 90 ASP A O 1
ATOM 727 N N . PHE A 1 91 ? -6.900 6.998 4.943 1.00 91.00 91 PHE A N 1
ATOM 728 C CA . PHE A 1 91 ? -6.392 6.044 3.957 1.00 91.00 91 PHE A CA 1
ATOM 729 C C . PHE A 1 91 ? -4.880 5.844 4.101 1.00 91.00 91 PHE A C 1
ATOM 731 O O . PHE A 1 91 ? -4.406 4.713 4.194 1.00 91.00 91 PHE A O 1
ATOM 738 N N . GLY A 1 92 ? -4.129 6.947 4.150 1.00 90.50 92 GLY A N 1
ATOM 739 C CA . GLY A 1 92 ? -2.683 6.938 4.320 1.00 90.50 92 GLY A CA 1
ATOM 740 C C . GLY A 1 92 ? -2.271 6.259 5.621 1.00 90.50 92 GLY A C 1
ATOM 741 O O . GLY A 1 92 ? -1.327 5.478 5.614 1.00 90.50 92 GLY A O 1
ATOM 742 N N . PHE A 1 93 ? -3.009 6.463 6.712 1.00 89.88 93 PHE A N 1
ATOM 743 C CA . PHE A 1 93 ? -2.765 5.806 7.992 1.00 89.88 93 PHE A CA 1
ATOM 744 C C . PHE A 1 93 ? -3.012 4.295 7.920 1.00 89.88 93 PHE A C 1
ATOM 746 O O . PHE A 1 93 ? -2.171 3.533 8.385 1.00 89.88 93 PHE A O 1
ATOM 753 N N . TYR A 1 94 ? -4.107 3.850 7.290 1.00 89.19 94 TYR A N 1
ATOM 754 C CA . TYR A 1 94 ? -4.371 2.421 7.068 1.00 89.19 94 TYR A CA 1
ATOM 755 C C . TYR A 1 94 ? -3.246 1.750 6.274 1.00 89.19 94 TYR A C 1
ATOM 757 O O . TYR A 1 94 ? -2.726 0.711 6.678 1.00 89.19 94 TYR A O 1
ATOM 765 N N . VAL A 1 95 ? -2.858 2.371 5.163 1.00 88.06 95 VAL A N 1
ATOM 766 C CA . VAL A 1 95 ? -1.849 1.838 4.244 1.00 88.06 95 VAL A CA 1
ATOM 767 C C . VAL A 1 95 ? -0.444 1.904 4.863 1.00 88.06 95 VAL A C 1
ATOM 769 O O . VAL A 1 95 ? 0.358 1.006 4.647 1.00 88.06 95 VAL A O 1
ATOM 772 N N . SER A 1 96 ? -0.139 2.911 5.690 1.00 87.00 96 SER A N 1
ATOM 773 C CA . SER A 1 96 ? 1.176 3.094 6.336 1.00 87.00 96 SER A CA 1
ATOM 774 C C . SER A 1 96 ? 1.296 2.572 7.768 1.00 87.00 96 SER A C 1
ATOM 776 O O . SER A 1 96 ? 2.293 2.844 8.440 1.00 87.00 96 SER A O 1
ATOM 778 N N . PHE A 1 97 ? 0.330 1.786 8.246 1.00 86.38 97 PHE A N 1
ATOM 779 C CA . PHE A 1 97 ? 0.339 1.285 9.617 1.00 86.38 97 PHE A CA 1
ATOM 780 C C . PHE A 1 97 ? 1.489 0.287 9.867 1.00 86.38 97 PHE A C 1
ATOM 782 O O . PHE A 1 97 ? 1.422 -0.896 9.522 1.00 86.38 97 PHE A O 1
ATOM 789 N N . PHE A 1 98 ? 2.557 0.777 10.506 1.00 76.44 98 PHE A N 1
ATOM 790 C CA . PHE A 1 98 ? 3.841 0.083 10.677 1.00 76.44 98 PHE A CA 1
ATOM 791 C C . PHE A 1 98 ? 3.775 -1.329 11.291 1.00 76.44 98 PHE A C 1
ATOM 793 O O . PHE A 1 98 ? 4.453 -2.215 10.768 1.00 76.44 98 PHE A O 1
ATOM 800 N N . PRO A 1 99 ? 2.957 -1.610 12.330 1.00 71.62 99 PRO A N 1
ATOM 801 C CA . PRO A 1 99 ? 2.870 -2.961 12.893 1.00 71.62 99 PRO A CA 1
ATOM 802 C C . PRO A 1 99 ? 2.498 -4.031 11.857 1.00 71.62 99 PRO A C 1
ATOM 804 O O . PRO A 1 99 ? 2.958 -5.167 11.939 1.00 71.62 99 PRO A O 1
ATOM 807 N N . GLN A 1 100 ? 1.701 -3.662 10.849 1.00 64.88 100 GLN A N 1
ATOM 8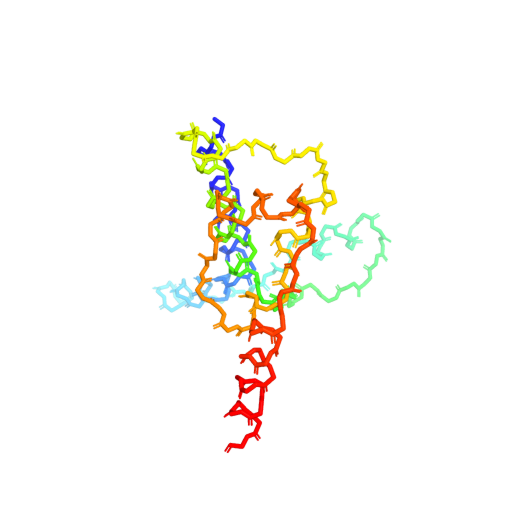08 C CA . GLN A 1 100 ? 1.323 -4.562 9.758 1.00 64.88 100 GLN A CA 1
ATOM 809 C C . GLN A 1 100 ? 2.392 -4.640 8.660 1.00 64.88 100 GLN A C 1
ATOM 811 O O . GLN A 1 100 ? 2.505 -5.673 8.010 1.00 64.88 100 GLN A O 1
ATOM 816 N N . LEU A 1 101 ? 3.191 -3.586 8.473 1.00 64.25 101 LEU A N 1
ATOM 817 C CA . LEU A 1 101 ? 4.236 -3.511 7.444 1.00 64.25 101 LEU A CA 1
ATOM 818 C C . LEU A 1 101 ? 5.439 -4.426 7.713 1.00 64.25 101 LEU A C 1
ATOM 820 O O . LEU A 1 101 ? 6.122 -4.802 6.763 1.00 64.25 101 LEU A O 1
ATOM 824 N N . VAL A 1 102 ? 5.715 -4.764 8.980 1.00 59.44 102 VAL A N 1
ATOM 825 C CA . VAL A 1 102 ? 6.941 -5.493 9.364 1.00 59.44 102 VAL A CA 1
ATOM 826 C C . VAL A 1 102 ? 6.720 -6.991 9.578 1.00 59.44 102 VAL A C 1
ATOM 828 O O . VAL A 1 102 ? 7.592 -7.776 9.215 1.00 59.44 102 VAL A O 1
ATOM 831 N N . ALA A 1 103 ? 5.589 -7.414 10.159 1.00 53.59 103 ALA A N 1
ATOM 832 C CA . ALA A 1 103 ? 5.417 -8.819 10.562 1.00 53.59 103 ALA A CA 1
ATOM 833 C C . ALA A 1 103 ? 3.959 -9.318 10.666 1.00 53.59 103 ALA A C 1
ATOM 835 O O . ALA A 1 103 ? 3.726 -10.425 11.150 1.00 53.59 103 ALA A O 1
ATOM 836 N N . GLY A 1 104 ? 2.964 -8.530 10.244 1.00 62.41 104 GLY A N 1
ATOM 837 C CA . GLY A 1 104 ? 1.553 -8.900 10.388 1.00 62.41 104 GLY A CA 1
ATOM 838 C C . GLY A 1 104 ? 0.967 -9.610 9.157 1.00 62.41 104 GLY A C 1
ATOM 839 O O . GLY A 1 104 ? 1.389 -9.335 8.032 1.00 62.41 104 GLY A O 1
ATOM 840 N N . PRO A 1 105 ? -0.055 -10.477 9.317 1.00 68.81 105 PRO A N 1
ATOM 841 C CA . PRO A 1 105 ? -0.923 -10.842 8.199 1.00 68.81 105 PRO A CA 1
ATOM 842 C C . PRO A 1 105 ? -1.571 -9.577 7.612 1.00 68.81 105 PRO A C 1
ATOM 844 O O . PRO A 1 105 ? -1.812 -8.606 8.329 1.00 68.81 105 PRO A O 1
ATOM 847 N N . ILE A 1 106 ? -1.868 -9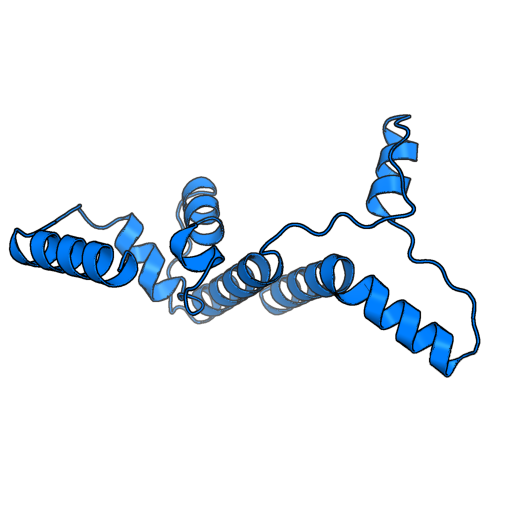.580 6.308 1.00 75.25 106 ILE A N 1
ATOM 848 C CA . ILE A 1 106 ? -2.497 -8.432 5.634 1.00 75.25 106 ILE A CA 1
ATOM 849 C C . ILE A 1 106 ? -3.879 -8.190 6.257 1.00 75.25 106 ILE A C 1
ATOM 851 O O . ILE A 1 106 ? -4.826 -8.934 5.989 1.00 75.25 106 ILE A O 1
ATOM 855 N N . VAL A 1 107 ? -3.998 -7.148 7.084 1.00 78.50 107 VAL A N 1
ATOM 856 C CA . VAL A 1 107 ? -5.258 -6.803 7.752 1.00 78.50 107 VAL A CA 1
ATOM 857 C C . VAL A 1 107 ? -6.215 -6.177 6.747 1.00 78.50 107 VAL A C 1
ATOM 859 O O . VAL A 1 107 ? -5.863 -5.279 5.969 1.00 78.50 107 VAL A O 1
ATOM 862 N N . ARG A 1 108 ? -7.459 -6.657 6.758 1.00 82.31 108 ARG A N 1
ATOM 863 C CA . ARG A 1 108 ? -8.494 -6.150 5.860 1.00 82.31 108 ARG A CA 1
ATOM 864 C C . ARG A 1 108 ? -8.981 -4.787 6.314 1.00 82.31 108 ARG A C 1
ATOM 866 O O . ARG A 1 108 ? -9.198 -4.540 7.500 1.00 82.31 108 ARG A O 1
ATOM 873 N N . ALA A 1 109 ? -9.244 -3.921 5.343 1.00 85.69 109 ALA A N 1
ATOM 874 C CA . ALA A 1 109 ? -9.802 -2.607 5.614 1.00 85.69 109 ALA A CA 1
ATOM 875 C C . ALA A 1 109 ? -11.146 -2.685 6.350 1.00 85.69 109 ALA A C 1
ATOM 877 O O . ALA A 1 109 ? -11.412 -1.854 7.212 1.00 85.69 109 ALA A O 1
ATOM 878 N N . SER A 1 110 ? -11.961 -3.711 6.071 1.00 85.50 110 SER A N 1
ATOM 879 C CA . SER A 1 110 ? -13.238 -3.929 6.760 1.00 85.50 110 SER A CA 1
ATOM 880 C C . SER A 1 110 ? -13.102 -4.098 8.275 1.00 85.50 110 SER A C 1
ATOM 882 O O . SER A 1 110 ? -14.045 -3.798 8.997 1.00 85.50 110 SER A O 1
ATOM 884 N N . GLU A 1 111 ? -11.955 -4.579 8.757 1.00 86.38 111 GLU A N 1
ATOM 885 C CA . GLU A 1 111 ? -11.681 -4.775 10.184 1.00 86.38 111 GLU A CA 1
ATOM 886 C C . GLU A 1 111 ? -10.974 -3.560 10.788 1.00 86.38 111 GLU A C 1
ATOM 888 O O . GLU A 1 111 ? -11.290 -3.159 11.906 1.00 86.38 111 GLU A O 1
ATOM 893 N N . PHE A 1 112 ? -10.045 -2.949 10.048 1.00 88.44 112 PHE A N 1
ATOM 894 C CA . PHE A 1 112 ? -9.223 -1.842 10.540 1.00 88.44 112 PHE A CA 1
ATOM 895 C C . PHE A 1 112 ? -9.945 -0.489 10.520 1.00 88.44 112 PHE A C 1
ATOM 897 O O . PHE A 1 112 ? -9.905 0.259 11.495 1.00 88.44 112 PHE A O 1
ATOM 904 N N . VAL A 1 113 ? -10.628 -0.158 9.420 1.00 88.50 113 VAL A N 1
ATOM 905 C CA . VAL A 1 113 ? -11.249 1.163 9.223 1.00 88.50 113 VAL A CA 1
ATOM 906 C C . VAL A 1 113 ? -12.290 1.493 10.304 1.00 88.50 113 VAL A C 1
ATOM 908 O O . VAL A 1 113 ? -12.282 2.623 10.790 1.00 88.50 113 VAL A O 1
ATOM 911 N N . PRO A 1 114 ? -13.163 0.565 10.747 1.00 89.25 114 PRO A N 1
ATOM 912 C CA . PRO A 1 114 ? -14.082 0.850 11.848 1.00 89.25 114 PRO A CA 1
ATOM 913 C C . PRO A 1 114 ? -13.373 1.186 13.165 1.00 89.25 114 PRO A C 1
ATOM 915 O O . PRO A 1 114 ? -13.866 2.029 13.913 1.00 89.25 114 PRO A O 1
ATOM 918 N N . GLN A 1 115 ? -12.214 0.572 13.433 1.00 88.88 115 GLN A N 1
ATOM 919 C CA . GLN A 1 115 ? -11.435 0.816 14.652 1.00 88.88 115 GLN A CA 1
ATOM 920 C C . GLN A 1 115 ? -10.835 2.224 14.672 1.00 88.88 115 GLN A C 1
ATOM 922 O O . GLN A 1 115 ? -10.769 2.833 15.735 1.00 88.88 115 GLN A O 1
ATOM 927 N N . LEU A 1 116 ? -10.487 2.780 13.506 1.00 88.44 116 LEU A N 1
ATOM 928 C CA . LEU A 1 116 ? -9.973 4.149 13.390 1.00 88.44 116 LEU A CA 1
ATOM 929 C C . LEU A 1 116 ? -10.974 5.206 13.887 1.00 88.44 116 LEU A C 1
ATOM 931 O O . LEU A 1 116 ? -10.578 6.255 14.387 1.00 88.44 116 LEU A O 1
ATOM 935 N N . TYR A 1 117 ? -12.274 4.931 13.754 1.00 89.69 117 TYR A N 1
ATOM 936 C CA . TYR A 1 117 ? -13.347 5.845 14.156 1.00 89.69 117 TYR A CA 1
ATOM 937 C C . TYR A 1 117 ? -14.017 5.462 15.482 1.00 89.69 117 TYR A C 1
ATOM 939 O O . TYR A 1 117 ? -14.901 6.185 15.952 1.00 89.69 117 TYR A O 1
ATOM 947 N N . ALA A 1 118 ? -13.643 4.325 16.072 1.00 90.69 118 ALA A N 1
ATOM 948 C CA . ALA A 1 118 ? -14.146 3.907 17.371 1.00 90.69 118 ALA A CA 1
ATOM 949 C C . ALA A 1 118 ? -13.565 4.801 18.478 1.00 90.69 118 ALA A C 1
ATOM 951 O O . ALA A 1 118 ? -12.452 5.317 18.375 1.00 90.69 118 ALA A O 1
ATOM 952 N N . LYS A 1 119 ? -14.321 4.994 19.565 1.00 90.62 119 LYS A N 1
ATOM 953 C CA . LYS A 1 119 ? -13.777 5.678 20.743 1.00 90.62 119 LYS A CA 1
ATOM 954 C C . LYS A 1 119 ? -12.685 4.810 21.352 1.00 90.62 119 LYS A C 1
ATOM 956 O O . LYS A 1 119 ? -12.890 3.616 21.545 1.00 90.62 119 LYS A O 1
ATOM 961 N N . TYR A 1 120 ? -11.562 5.431 21.690 1.00 87.88 120 TYR A N 1
ATOM 962 C CA . TYR A 1 120 ? -10.487 4.757 22.398 1.00 87.88 120 TYR A CA 1
ATOM 963 C C . TYR A 1 120 ? -10.988 4.206 23.740 1.00 87.88 120 TYR A C 1
ATOM 965 O O . TYR A 1 120 ? -11.505 4.952 24.575 1.00 87.88 120 TYR A O 1
ATOM 973 N N . SER A 1 121 ? -10.810 2.904 23.938 1.00 89.62 121 SER A N 1
ATOM 974 C CA . SER A 1 121 ? -11.050 2.212 25.198 1.00 89.62 121 SER A CA 1
ATOM 975 C C . SER A 1 121 ? -9.910 1.234 25.434 1.00 89.62 121 SER A C 1
ATOM 977 O O . SER A 1 121 ? -9.645 0.397 24.576 1.00 89.62 121 SER A O 1
ATOM 979 N N . LEU A 1 122 ? -9.249 1.343 26.584 1.00 91.44 122 LEU A N 1
ATOM 980 C CA . LEU A 1 122 ? -8.221 0.403 27.010 1.00 91.44 122 LEU A CA 1
ATOM 981 C C . LEU A 1 122 ? -8.491 0.012 28.457 1.00 91.44 122 LEU A C 1
ATOM 983 O O . LEU A 1 122 ? -8.437 0.851 29.362 1.00 91.44 122 LEU A O 1
ATOM 987 N N . THR A 1 123 ? -8.803 -1.258 28.671 1.00 94.56 123 THR A N 1
ATOM 988 C CA . THR A 1 123 ? -9.004 -1.818 30.006 1.00 94.56 123 THR A CA 1
ATOM 989 C C . THR A 1 123 ? -7.668 -2.160 30.663 1.00 94.56 123 THR A C 1
ATOM 991 O O . THR A 1 123 ? -6.633 -2.327 30.013 1.00 94.56 123 THR A O 1
ATOM 994 N N . ARG A 1 124 ? -7.679 -2.290 31.994 1.00 94.12 124 ARG A N 1
ATOM 995 C CA . ARG A 1 124 ? -6.481 -2.672 32.756 1.00 94.12 124 ARG A CA 1
ATOM 996 C C . ARG A 1 124 ? -5.977 -4.070 32.381 1.00 94.12 124 ARG A C 1
ATOM 998 O O . ARG A 1 124 ? -4.773 -4.308 32.408 1.00 94.12 124 ARG A O 1
ATOM 1005 N N . GLU A 1 125 ? -6.896 -4.962 32.024 1.00 94.88 125 GLU A N 1
ATOM 1006 C CA . GLU A 1 125 ? -6.608 -6.330 31.588 1.00 94.88 125 GLU A CA 1
ATOM 1007 C C . GLU A 1 125 ? -5.913 -6.341 30.221 1.00 94.88 125 GLU A C 1
ATOM 1009 O O . GLU A 1 125 ? -4.844 -6.937 30.092 1.00 94.88 125 GLU A O 1
ATOM 1014 N N . GLU A 1 126 ? -6.445 -5.608 29.235 1.00 93.69 126 GLU A N 1
ATOM 1015 C CA . GLU A 1 126 ? -5.825 -5.465 27.907 1.00 93.69 126 GLU A CA 1
ATOM 1016 C C . GLU A 1 126 ? -4.435 -4.830 27.994 1.00 93.69 126 GLU A C 1
ATOM 1018 O O . GLU A 1 126 ? -3.505 -5.284 27.330 1.00 93.69 126 GLU A O 1
ATOM 1023 N N . PHE A 1 127 ? -4.262 -3.819 28.850 1.00 95.12 127 PHE A N 1
ATOM 1024 C CA . PHE A 1 127 ? -2.957 -3.198 29.070 1.00 95.12 127 PHE A CA 1
ATOM 1025 C C . PHE A 1 127 ? -1.944 -4.179 29.678 1.00 95.12 127 PHE A C 1
ATOM 1027 O O . PHE A 1 127 ? -0.803 -4.256 29.220 1.00 95.12 127 PHE A O 1
ATOM 1034 N N . GLY A 1 128 ? -2.360 -4.960 30.681 1.00 96.31 128 GLY A N 1
ATOM 1035 C CA . GLY A 1 128 ? -1.521 -6.002 31.276 1.00 96.31 128 GLY A CA 1
ATOM 1036 C C . GLY A 1 128 ? -1.133 -7.083 30.265 1.00 96.31 128 GLY A C 1
ATOM 1037 O O . GLY A 1 128 ? 0.030 -7.484 30.208 1.00 96.31 128 GLY A O 1
ATOM 1038 N N . PHE A 1 129 ? -2.078 -7.505 29.422 1.00 94.56 129 PHE A N 1
ATOM 1039 C CA . PHE A 1 129 ? -1.831 -8.473 28.355 1.00 94.56 129 PHE A CA 1
ATOM 1040 C C . PHE A 1 129 ? -0.872 -7.929 27.286 1.00 94.56 129 PHE A C 1
ATOM 1042 O O . PHE A 1 129 ? 0.065 -8.625 26.891 1.00 94.56 129 PHE A O 1
ATOM 1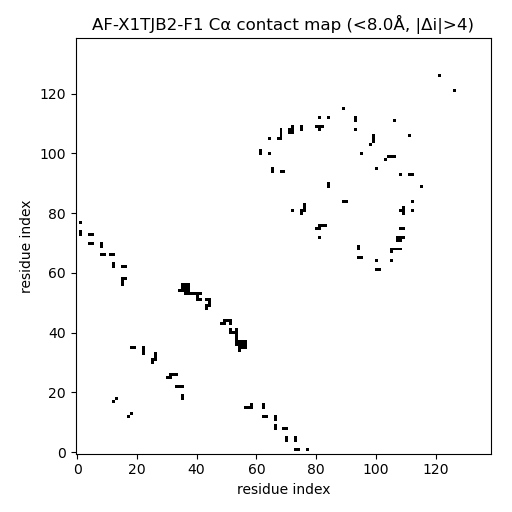049 N N . ALA A 1 130 ? -1.043 -6.671 26.870 1.00 92.62 130 ALA A N 1
ATOM 1050 C CA . ALA A 1 130 ? -0.148 -6.010 25.923 1.00 92.62 130 ALA A CA 1
ATOM 1051 C C . ALA A 1 130 ? 1.289 -5.923 26.464 1.00 92.62 130 ALA A C 1
ATOM 1053 O O . ALA A 1 130 ? 2.234 -6.277 25.758 1.00 92.62 130 ALA A O 1
ATOM 1054 N N . LEU A 1 131 ? 1.462 -5.527 27.731 1.00 95.25 131 LEU A N 1
ATOM 1055 C CA . LEU A 1 131 ? 2.773 -5.521 28.386 1.00 95.25 131 LEU A CA 1
ATOM 1056 C C . LEU A 1 131 ? 3.384 -6.921 28.448 1.00 95.25 131 LEU A C 1
ATOM 1058 O O . LEU A 1 131 ? 4.564 -7.086 28.146 1.00 95.25 131 LEU A O 1
ATOM 1062 N N . TRP A 1 132 ? 2.592 -7.933 28.800 1.00 95.38 132 TRP A N 1
ATOM 1063 C CA . TRP A 1 132 ? 3.062 -9.314 28.836 1.00 95.38 132 TRP A CA 1
ATOM 1064 C C . TRP A 1 132 ? 3.536 -9.801 27.460 1.00 95.38 132 TRP A C 1
ATOM 1066 O O . TRP A 1 132 ? 4.599 -10.414 27.374 1.00 95.38 132 TRP A O 1
ATOM 1076 N N . MET A 1 133 ? 2.807 -9.483 26.383 1.00 92.44 133 MET A N 1
ATOM 1077 C CA . MET A 1 133 ? 3.224 -9.803 25.013 1.00 92.44 133 MET A CA 1
ATOM 1078 C C . MET A 1 133 ? 4.530 -9.107 24.619 1.00 92.44 133 MET A C 1
ATOM 1080 O O . MET A 1 133 ? 5.397 -9.748 24.029 1.00 92.44 133 MET A O 1
ATOM 1084 N N . ILE A 1 134 ? 4.692 -7.824 24.960 1.00 92.75 134 ILE A N 1
ATOM 1085 C CA . ILE A 1 134 ? 5.9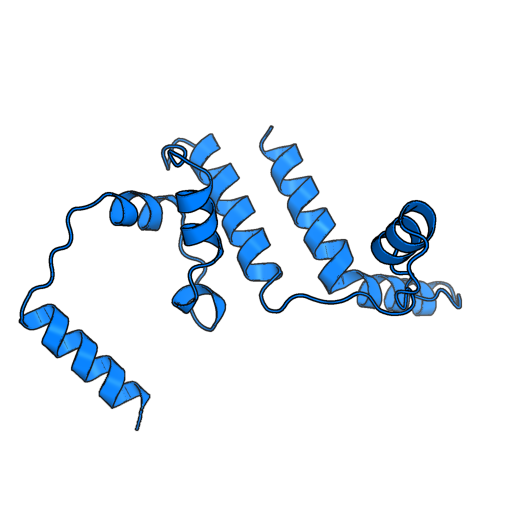26 -7.071 24.683 1.00 92.75 134 ILE A CA 1
ATOM 1086 C C . ILE A 1 134 ? 7.104 -7.693 25.437 1.00 92.75 134 ILE A C 1
ATOM 1088 O O . ILE A 1 134 ? 8.144 -7.954 24.840 1.00 92.75 134 ILE A O 1
ATOM 1092 N N . MET A 1 135 ? 6.924 -7.988 26.726 1.00 95.81 135 MET A N 1
ATOM 1093 C CA . MET A 1 135 ? 7.957 -8.620 27.549 1.00 95.81 135 MET A CA 1
ATOM 1094 C C . MET A 1 135 ? 8.338 -10.002 27.013 1.00 95.81 135 MET A C 1
ATOM 1096 O O . MET A 1 135 ? 9.520 -10.317 26.946 1.00 95.81 135 MET A O 1
ATOM 1100 N N . LYS A 1 136 ? 7.362 -10.808 26.581 1.00 93.69 136 LYS A N 1
ATOM 1101 C CA . LYS A 1 136 ? 7.615 -12.107 25.944 1.00 93.69 136 LYS A CA 1
ATOM 1102 C C . LYS A 1 136 ? 8.269 -12.028 24.566 1.00 93.69 136 LYS A C 1
ATOM 1104 O O . LYS A 1 136 ? 8.866 -13.005 24.151 1.00 93.69 136 LYS A O 1
ATOM 1109 N N . GLY A 1 137 ? 8.085 -10.939 23.824 1.00 90.00 137 GLY A N 1
ATOM 1110 C CA . GLY A 1 137 ? 8.751 -10.744 22.535 1.00 90.00 137 GLY A CA 1
ATOM 1111 C C . GLY A 1 137 ? 10.184 -10.225 22.671 1.00 90.00 137 GLY A C 1
ATOM 1112 O O . GLY A 1 137 ? 10.954 -10.323 21.721 1.00 90.00 137 GLY A O 1
ATOM 1113 N N . LEU A 1 138 ? 10.527 -9.652 23.831 1.00 92.44 138 LEU A N 1
ATOM 1114 C CA . LEU A 1 138 ? 11.839 -9.074 24.119 1.00 92.44 138 LEU A CA 1
ATOM 1115 C C . LEU A 1 138 ? 12.873 -10.116 24.585 1.00 92.44 138 LEU A C 1
ATOM 1117 O O . LEU A 1 138 ? 14.067 -9.898 24.384 1.00 92.44 138 LEU A O 1
ATOM 1121 N N . PHE A 1 139 ? 12.419 -11.212 25.203 1.00 77.50 139 PHE A N 1
ATOM 1122 C CA . PHE A 1 139 ? 13.239 -12.300 25.751 1.00 77.50 139 PHE A CA 1
ATOM 1123 C C . PHE A 1 139 ? 12.867 -13.639 25.118 1.00 77.50 139 PHE A C 1
ATOM 1125 O O . PHE A 1 139 ? 13.795 -14.433 24.853 1.00 77.50 139 PHE A O 1
#

Foldseek 3Di:
DLVVLLVVLVVVCCLQPVQVVVVVVCCVVVVDDDQNFQVVVVVCCVVVVDDDDRRDRDHDQQSVLLSVQSSLASVCCVVVLAPDAPDVVLVVCLSVVVVCSPDNDNDHCSVVVVVVVDPDDDDPVNVVVVVVVVVVVVD

Organism: NCBI:txid412755

Mean predicted aligned error: 7.78 Å

=== Feature glossary ===
Reading guide. The protein is described through the following features:

Foldseek 3Di. A 3Di character summarizes, for each residue, the relative orientation of the Cα frame of its nearest spatial neighbor. Because it encodes fold topology rather than chemistry, 3Di alignments detect remote structural similarity that sequence alignment misses.

Contact-map, Ramachandran, and PAE plots. Plot images: a contact map (which residues are close in 3D, as an N×N binary image), a Ramachandran scatter (backbone torsion angles, revealing secondary-structure composition at a glance), and — for AlphaFold structures — a PAE heatmap (pairwise prediction confidence).

Radius of gyration, Cα contacts, bounding box. Radius of gyration (Rg) is the root-mean-square distance of Cα atoms from their centroid — a single number for overall size and compactness. A globular domain of N residues has Rg ≈ 2.2·N^0.38 Å; an extended or disordered chain has a much larger Rg. The Cα contact count is the number of residue pairs whose Cα atoms are within 8 Å and are more than four positions apart in sequence — a standard proxy for tertiary packing density. The bounding box is the smallest axis-aligned box enclosing all Cα atoms.

Secondary structure (8-state, DSSP). Eight-state secondary structure (DSSP): H is the canonical α-helix, G the tighter 3₁₀-helix, I the wider π-helix; E/B are β-structure, T and S are turns and bends, and '-' is everything else. DSSP derives these from the pattern of main-chain N–H···O=C hydrogen bonds, not from the sequence.

B-factor. B-factor (Debye–Waller factor) reflects atomic displacement in the crystal lattice. It is an experimental observable (units Å²), not a prediction; low values mean the atom is pinned down, high values mean it moves or is heterogeneous across the crystal.

pLDDT. pLDDT is the predicted lDDT-Cα score: AlphaFold's confidence that the local environment of each residue (all inter-atomic distances within 15 Å) is correctly placed. It is a per-residue number between 0 and 100, with higher meaning more reliable.

Nearest PDB structures. Nearest PDB neighbors are the top structural matches found by Foldseek when searching this structure against the entire Protein Data Bank. Each hit reports a TM-score (0 to 1; >0.5 almost always implies the same fold) and an E-value. These are *structural* homologs — they may share no detectable sequence similarity.

Solvent-accessible surface area. Accessible surface area quantifies burial. A residue with SASA near zero is packed into the hydrophobic core; one with SASA >100 Å² sits on the surface. Computed here via the Shrake–Rupley numerical algorithm with a 1.4 Å probe.

Rendered structure images. Structure images are PyMOL renders from six orthogonal camera directions. Cartoon representation draws helices as coils and strands as arrows; sticks shows the backbone as bonds; surface shows the solvent-excluded envelope. Rainbow coloring maps sequence position to hue (blue→red, N→C); chain coloring assigns a distinct color per polypeptide.

Backbone torsions (φ/ψ). φ (phi) and ψ (psi) are the two rotatable backbone dihedrals per residue: φ is the C(i-1)–N–Cα–C torsion, ψ is the N–Cα–C–N(i+1) torsion, both in degrees on (−180°, 180°]. α-helical residues cluster near (−60°, −45°); β-strand residues near (−120°, +130°). A Ramachandran plot is simply a scatter of (φ, ψ) for every residue.

Predicted aligned error. Predicted Aligned Error (PAE) is an AlphaFold confidence matrix: entry (i, j) is the expected error in the position of residue j, in ångströms, when the prediction is superimposed on the true structure at residue i. Low PAE within a block of residues means that block is internally rigid and well-predicted; high PAE between two blocks means their relative placement is uncertain even if each block individually is confident.

mmCIF coordinates. Structure coordinates are given as an mmCIF _atom_site loop: one row per atom with element, residue name, chain id, sequence number, and x/y/z position in Å. Only the four main-chain atoms per residue are included here; side chains are omitted to keep the record compact.

InterPro / GO / CATH / organism. Database cross-references. Inter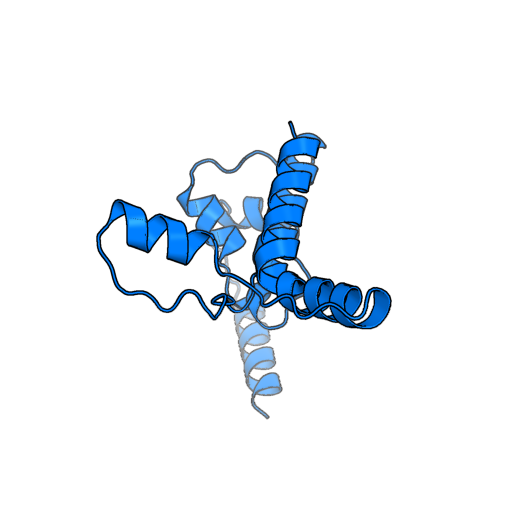Pro integrates a dozen domain/family signature databases into unified entries with residue-range hits. GO terms attach function/process/location labels with evidence codes. CATH codes position the fold in a four-level structural taxonomy. Organism is the NCBI-taxonomy species name.

Secondary structure (3-state, P-SEA). SS3 is a coarse helix/strand/coil call (letters a/b/c) made by the P-SEA algorithm from inter-Cα distances and dihedrals. It is less detailed than DSSP but needs only Cα positions.

Sequence. Sequence gives the chain of amino acids in standard one-letter code (A=alanine, C=cysteine, …, Y=tyrosine), read N→C. It is the only feature that is directly encoded by the gene; all structural features are derived from the folded form of this sequence.